Protein AF-A0A136KZN2-F1 (afdb_monomer_lite)

Structure (mmCIF, N/CA/C/O backbone):
data_AF-A0A136KZN2-F1
#
_entry.id   AF-A0A136KZN2-F1
#
loop_
_atom_site.group_PDB
_atom_site.id
_atom_site.type_symbol
_atom_site.label_atom_id
_atom_site.label_alt_id
_atom_site.label_comp_id
_atom_site.label_asym_id
_atom_site.label_entity_id
_atom_site.label_seq_id
_atom_site.pdbx_PDB_ins_code
_atom_site.Cartn_x
_atom_site.Cartn_y
_atom_site.Cartn_z
_atom_site.occupancy
_atom_site.B_iso_or_equiv
_atom_site.auth_seq_id
_atom_site.auth_comp_id
_atom_site.auth_asym_id
_atom_site.auth_atom_id
_atom_site.pdbx_PDB_model_num
ATOM 1 N N . MET A 1 1 ? 50.952 41.426 -8.383 1.00 58.56 1 MET A N 1
ATOM 2 C CA . MET A 1 1 ? 50.869 39.960 -8.573 1.00 58.56 1 MET A CA 1
ATOM 3 C C . MET A 1 1 ? 51.704 39.585 -9.784 1.00 58.56 1 MET A C 1
ATOM 5 O O . MET A 1 1 ? 51.528 40.208 -10.826 1.00 58.56 1 MET A O 1
ATOM 9 N N . ASN A 1 2 ? 52.673 38.675 -9.663 1.00 76.06 2 ASN A N 1
ATOM 10 C CA . ASN A 1 2 ? 53.499 38.345 -10.822 1.00 76.06 2 ASN A CA 1
ATOM 11 C C . ASN A 1 2 ? 52.653 37.528 -11.834 1.00 76.06 2 ASN A C 1
ATOM 13 O O . ASN A 1 2 ? 51.840 36.679 -11.466 1.00 76.06 2 ASN A O 1
ATOM 17 N N . LYS A 1 3 ? 52.788 37.831 -13.130 1.00 79.19 3 LYS A N 1
ATOM 18 C CA . LYS A 1 3 ? 51.961 37.209 -14.186 1.00 79.19 3 LYS A CA 1
ATOM 19 C C . LYS A 1 3 ? 52.200 35.693 -14.292 1.00 79.19 3 LYS A C 1
ATOM 21 O O . LYS A 1 3 ? 51.340 34.960 -14.763 1.00 79.19 3 LYS A O 1
ATOM 26 N N . LYS A 1 4 ? 53.360 35.231 -13.809 1.00 79.81 4 LYS A N 1
ATOM 27 C CA . LYS A 1 4 ? 53.778 33.824 -13.802 1.00 79.81 4 LYS A CA 1
ATOM 28 C C . LYS A 1 4 ? 53.051 32.994 -12.732 1.00 79.81 4 LYS A C 1
ATOM 30 O O . LYS A 1 4 ? 52.588 31.909 -13.049 1.00 79.81 4 LYS A O 1
ATOM 35 N N . ILE A 1 5 ? 52.884 33.512 -11.511 1.00 83.81 5 ILE A N 1
ATOM 36 C CA . ILE A 1 5 ? 52.119 32.860 -10.431 1.00 83.81 5 ILE A CA 1
ATOM 37 C C . ILE A 1 5 ? 50.632 32.882 -10.768 1.00 83.81 5 ILE A C 1
ATOM 39 O O . ILE A 1 5 ? 49.969 31.874 -10.572 1.00 83.81 5 ILE A O 1
ATOM 43 N N . LEU A 1 6 ? 50.112 33.980 -11.335 1.00 84.50 6 LEU A N 1
ATOM 44 C CA . LEU A 1 6 ? 48.711 34.013 -11.775 1.00 84.50 6 LEU A CA 1
ATOM 45 C C . LEU A 1 6 ? 48.431 32.924 -12.825 1.00 84.50 6 LEU A C 1
ATOM 47 O O . LEU A 1 6 ? 47.434 32.218 -12.718 1.00 84.50 6 LEU A O 1
ATOM 51 N N . SER A 1 7 ? 49.336 32.755 -13.795 1.00 86.00 7 SER A N 1
ATOM 52 C CA . SER A 1 7 ? 49.236 31.692 -14.802 1.00 86.00 7 SER A CA 1
ATOM 53 C C . SER A 1 7 ? 49.309 30.293 -14.176 1.00 86.00 7 SER A C 1
ATOM 55 O O . SER A 1 7 ? 48.477 29.440 -14.469 1.00 86.00 7 SER A O 1
ATOM 57 N N . ALA A 1 8 ? 50.245 30.070 -13.247 1.00 87.56 8 ALA A N 1
ATOM 58 C CA . ALA A 1 8 ? 50.387 28.787 -12.561 1.00 87.56 8 ALA A CA 1
ATOM 59 C C . ALA A 1 8 ? 49.150 28.421 -11.719 1.00 87.56 8 ALA A C 1
ATOM 61 O O . ALA A 1 8 ? 48.677 27.290 -11.800 1.00 87.56 8 ALA A O 1
ATOM 62 N N . CYS A 1 9 ? 48.587 29.371 -10.964 1.00 86.75 9 CYS A N 1
ATOM 63 C CA . CYS A 1 9 ? 47.358 29.144 -10.197 1.00 86.75 9 CYS A CA 1
ATOM 64 C C . CYS A 1 9 ? 46.162 28.848 -11.106 1.00 86.75 9 CYS A C 1
ATOM 66 O O . CYS A 1 9 ? 45.356 27.982 -10.782 1.00 86.75 9 CYS A O 1
ATOM 68 N N . LEU A 1 10 ? 46.055 29.533 -12.249 1.00 88.44 10 LEU A N 1
ATOM 69 C CA . LEU A 1 10 ? 44.971 29.299 -13.199 1.00 88.44 10 LEU A CA 1
ATOM 70 C C . LEU A 1 10 ? 45.032 27.877 -13.771 1.00 88.44 10 LEU A C 1
ATOM 72 O O . LEU A 1 10 ? 44.021 27.183 -13.791 1.00 88.44 10 LEU A O 1
ATOM 76 N N . ILE A 1 11 ? 46.221 27.415 -14.165 1.00 88.12 11 ILE A N 1
ATOM 77 C CA . ILE A 1 11 ? 46.419 26.053 -14.679 1.00 88.12 11 ILE A CA 1
ATOM 78 C C . ILE A 1 11 ? 46.070 25.012 -13.606 1.00 88.12 11 ILE A C 1
ATOM 80 O O . ILE A 1 11 ? 45.397 24.035 -13.914 1.00 88.12 11 ILE A O 1
ATOM 84 N N . LEU A 1 12 ? 46.465 25.246 -12.350 1.00 85.81 12 LEU A N 1
ATOM 85 C CA . LEU A 1 12 ? 46.193 24.336 -11.233 1.00 85.81 12 LEU A CA 1
ATOM 86 C C . LEU A 1 12 ? 44.691 24.203 -10.918 1.00 85.81 12 LEU A C 1
ATOM 88 O O . LEU A 1 12 ? 44.222 23.123 -10.572 1.00 85.81 12 LEU A O 1
ATOM 92 N N . VAL A 1 13 ? 43.932 25.297 -11.041 1.00 85.19 13 VAL A N 1
ATOM 93 C CA . VAL A 1 13 ? 42.471 25.286 -10.853 1.00 85.19 13 VAL A CA 1
ATOM 94 C C . VAL A 1 13 ? 41.769 24.622 -12.039 1.00 85.19 13 VAL A C 1
ATOM 96 O O . VAL A 1 13 ? 40.824 23.867 -11.849 1.00 85.19 13 VAL A O 1
ATOM 99 N N . LEU A 1 14 ? 42.230 24.852 -13.272 1.00 82.31 14 LEU A N 1
ATOM 100 C CA . LEU A 1 14 ? 41.630 24.225 -14.455 1.00 82.31 14 LEU A CA 1
ATOM 101 C C . LEU A 1 14 ? 41.825 22.703 -14.471 1.00 82.31 14 LEU A C 1
ATOM 103 O O . LEU A 1 14 ? 40.923 21.979 -14.887 1.00 82.31 14 LEU A O 1
ATOM 107 N N . THR A 1 15 ? 42.973 22.201 -14.009 1.00 81.62 15 THR A N 1
ATOM 108 C CA . THR A 1 15 ? 43.223 20.754 -13.952 1.00 81.62 15 THR A CA 1
ATOM 109 C C . THR A 1 15 ? 42.470 20.064 -12.818 1.00 81.62 15 THR A C 1
ATOM 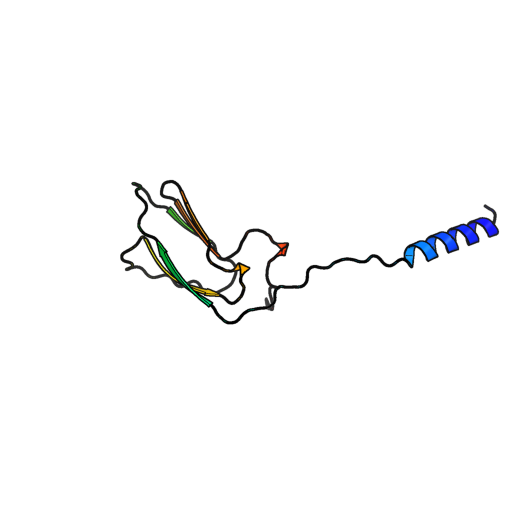111 O O . THR A 1 15 ? 42.130 18.893 -12.968 1.00 81.62 15 THR A O 1
ATOM 114 N N . SER A 1 16 ? 42.139 20.759 -11.722 1.00 79.00 16 SER A N 1
ATOM 115 C CA . SER A 1 16 ? 41.312 20.180 -10.654 1.00 79.00 16 SER A CA 1
ATOM 116 C C . SER A 1 16 ? 39.848 19.993 -11.069 1.00 79.00 16 SER A C 1
ATOM 118 O O . SER A 1 16 ? 39.205 19.056 -10.604 1.00 79.00 16 SER A O 1
ATOM 120 N N . LEU A 1 17 ? 39.344 20.812 -11.999 1.00 77.19 17 LEU A N 1
ATOM 121 C CA . LEU A 1 17 ? 38.011 20.672 -12.605 1.00 77.19 17 LEU A CA 1
ATOM 122 C C . LEU A 1 17 ? 37.922 19.521 -13.626 1.00 77.19 17 LEU A C 1
ATOM 124 O O . LEU A 1 17 ? 36.825 19.060 -13.933 1.00 77.19 17 LEU A O 1
ATOM 128 N N . ALA A 1 18 ? 39.059 19.060 -14.161 1.00 76.38 18 ALA A N 1
ATOM 129 C CA . ALA A 1 18 ? 39.110 17.968 -15.137 1.00 76.38 18 ALA A CA 1
ATOM 130 C C . ALA A 1 18 ? 38.924 16.578 -14.501 1.00 76.38 18 ALA A C 1
ATOM 132 O O . ALA A 1 18 ? 38.565 15.626 -15.197 1.00 76.38 18 ALA A O 1
ATOM 133 N N . CYS A 1 19 ? 39.118 16.457 -13.184 1.00 75.75 19 CYS A N 1
ATOM 134 C CA . CYS A 1 19 ? 38.653 15.305 -12.420 1.00 75.75 19 CYS A CA 1
ATOM 135 C C . CYS A 1 19 ? 37.125 15.392 -12.317 1.00 75.75 19 CYS A C 1
ATOM 137 O O . CYS A 1 19 ? 36.586 15.945 -11.362 1.00 75.75 19 CYS A O 1
ATOM 139 N N . GLY A 1 20 ? 36.435 14.920 -13.358 1.00 69.00 20 GLY A N 1
ATOM 140 C CA . GLY A 1 20 ? 34.981 14.984 -13.463 1.00 69.00 20 GLY A CA 1
ATOM 141 C C . GLY A 1 20 ? 34.288 14.419 -12.223 1.00 69.00 20 GLY A C 1
ATOM 142 O O . GLY A 1 20 ? 34.666 13.370 -11.701 1.00 69.00 20 GLY A O 1
ATOM 143 N N . PHE A 1 21 ? 33.261 15.121 -11.752 1.00 72.62 21 PHE A N 1
ATOM 144 C CA . PHE A 1 21 ? 32.414 14.645 -10.667 1.00 72.62 21 PHE A CA 1
ATOM 145 C C . PHE A 1 21 ? 31.633 13.419 -11.147 1.00 72.62 21 PHE A C 1
ATOM 147 O O . PHE A 1 21 ? 30.824 13.513 -12.070 1.00 72.62 21 PHE A O 1
ATOM 154 N N . ASN A 1 22 ? 31.874 12.262 -10.530 1.00 74.19 22 ASN A N 1
ATOM 155 C CA . ASN A 1 22 ? 31.055 11.078 -10.755 1.00 74.19 22 ASN A CA 1
ATOM 156 C C . ASN A 1 22 ? 29.789 11.214 -9.901 1.00 74.19 22 ASN A C 1
ATOM 158 O O . ASN A 1 22 ? 29.801 10.943 -8.701 1.00 74.19 22 ASN A O 1
ATOM 162 N N . ILE A 1 23 ? 28.722 11.737 -10.504 1.00 71.56 23 ILE A N 1
ATOM 163 C CA . ILE A 1 23 ? 27.411 11.803 -9.863 1.00 71.56 23 ILE A CA 1
ATOM 164 C C . ILE A 1 23 ? 26.722 10.473 -10.158 1.00 71.56 23 ILE A C 1
ATOM 166 O O . ILE A 1 23 ? 26.356 10.206 -11.302 1.00 71.56 23 ILE A O 1
ATOM 170 N N . ASN A 1 24 ? 26.553 9.640 -9.131 1.00 70.75 24 ASN A N 1
ATOM 171 C CA . ASN A 1 24 ? 25.666 8.485 -9.212 1.00 70.75 24 ASN A CA 1
ATOM 172 C C . ASN A 1 24 ? 24.228 9.005 -9.208 1.00 70.75 24 ASN A C 1
ATOM 174 O O . ASN A 1 24 ? 23.677 9.313 -8.154 1.00 70.75 24 ASN A O 1
ATOM 178 N N . ILE A 1 25 ? 23.657 9.173 -10.399 1.00 75.00 25 ILE A N 1
ATOM 179 C CA . ILE A 1 25 ? 22.239 9.493 -10.553 1.00 75.00 25 ILE A CA 1
ATOM 180 C C . ILE A 1 25 ? 21.469 8.174 -10.401 1.00 75.00 25 ILE A C 1
ATOM 182 O O . ILE A 1 25 ? 21.794 7.226 -11.125 1.00 75.00 25 ILE A O 1
ATOM 186 N N . PRO A 1 26 ? 20.477 8.090 -9.496 1.00 69.38 26 PRO A N 1
ATOM 187 C CA . PRO A 1 26 ? 19.603 6.928 -9.403 1.00 69.38 26 PRO A CA 1
ATOM 188 C C . PRO A 1 26 ? 18.973 6.650 -10.766 1.00 69.38 26 PRO A C 1
ATOM 190 O O . PRO A 1 26 ? 18.472 7.569 -11.422 1.00 69.38 26 PRO A O 1
ATOM 193 N N . GLN A 1 27 ? 19.031 5.400 -11.222 1.00 71.75 27 GLN A N 1
ATOM 194 C CA . GLN A 1 27 ? 18.312 5.026 -12.432 1.00 71.75 27 GLN A CA 1
ATOM 195 C C . GLN A 1 27 ? 16.825 4.865 -12.111 1.00 71.75 27 GLN A C 1
ATOM 197 O O . GLN A 1 27 ? 16.495 4.356 -11.040 1.00 71.75 27 GLN A O 1
ATOM 202 N N . PRO A 1 28 ? 15.927 5.305 -13.009 1.00 72.19 28 PRO A N 1
ATOM 203 C CA . PRO A 1 28 ? 14.500 5.106 -12.815 1.00 72.19 28 PRO A CA 1
ATOM 204 C C . PRO A 1 28 ? 14.176 3.612 -12.752 1.00 72.19 28 PRO A C 1
ATOM 206 O O . PRO A 1 28 ? 14.732 2.833 -13.527 1.00 72.19 28 PRO A O 1
ATOM 209 N N . ALA A 1 29 ? 13.248 3.237 -11.871 1.00 76.88 29 ALA A N 1
ATOM 210 C CA . ALA A 1 29 ? 12.731 1.876 -11.810 1.00 76.88 29 ALA A CA 1
ATOM 211 C C . ALA A 1 29 ? 12.144 1.454 -13.170 1.00 76.88 29 ALA A C 1
ATOM 213 O O . ALA A 1 29 ? 11.476 2.242 -13.855 1.00 76.88 29 ALA A O 1
ATOM 214 N N . GLU A 1 30 ? 12.390 0.203 -13.558 1.00 84.62 30 GLU A N 1
ATOM 215 C CA . GLU A 1 30 ? 11.813 -0.404 -14.757 1.00 84.62 30 GLU A CA 1
ATOM 216 C C . GLU A 1 30 ? 10.533 -1.168 -14.396 1.00 84.62 30 GLU A C 1
ATOM 218 O O . GLU A 1 30 ? 10.489 -1.814 -13.349 1.00 84.62 30 GLU A O 1
ATOM 223 N N . PRO A 1 31 ? 9.485 -1.101 -15.236 1.00 90.00 31 PRO A N 1
ATOM 224 C CA . PRO A 1 31 ? 8.264 -1.842 -14.976 1.00 90.00 31 PRO A CA 1
ATOM 225 C C . PRO A 1 31 ? 8.496 -3.349 -15.128 1.00 90.00 31 PRO A C 1
ATOM 227 O O . PRO A 1 31 ? 9.168 -3.806 -16.057 1.00 90.00 31 PRO A O 1
ATOM 230 N N . ILE A 1 32 ? 7.870 -4.114 -14.245 1.00 91.00 32 ILE A N 1
ATOM 231 C CA . ILE A 1 32 ? 7.724 -5.568 -14.330 1.00 91.00 32 ILE A CA 1
ATOM 232 C C . ILE A 1 32 ? 6.420 -5.925 -15.075 1.00 91.00 32 ILE A C 1
ATOM 234 O O . ILE A 1 32 ? 5.617 -5.037 -15.370 1.00 91.00 32 ILE A O 1
ATOM 238 N N . PRO A 1 33 ? 6.176 -7.201 -15.430 1.00 96.75 33 PRO A N 1
ATOM 239 C CA . PRO A 1 33 ? 4.848 -7.637 -15.863 1.00 96.75 33 PRO A CA 1
ATOM 240 C C . PRO A 1 33 ? 3.774 -7.332 -14.811 1.00 96.75 33 PRO A C 1
ATOM 242 O O . PRO A 1 33 ? 4.080 -7.287 -13.621 1.00 96.75 33 PRO A O 1
ATOM 245 N N . ASP A 1 34 ? 2.522 -7.174 -15.244 1.00 96.44 34 ASP A N 1
ATOM 246 C CA . ASP A 1 34 ? 1.408 -6.918 -14.328 1.00 96.44 34 ASP A CA 1
ATOM 247 C C . ASP A 1 34 ? 1.270 -8.048 -13.294 1.00 96.44 34 ASP A C 1
ATOM 249 O O . ASP A 1 34 ? 1.140 -9.228 -13.639 1.00 96.44 34 ASP A O 1
ATOM 253 N N . VAL A 1 35 ? 1.262 -7.662 -12.022 1.00 96.50 35 VAL A N 1
ATOM 254 C CA . VAL A 1 35 ? 0.992 -8.517 -10.867 1.00 96.50 35 VAL A CA 1
ATOM 255 C C . VAL A 1 35 ? -0.409 -8.203 -10.361 1.00 96.50 35 VAL A C 1
ATOM 257 O O . VAL A 1 35 ? -0.803 -7.039 -10.295 1.00 96.50 35 VAL A O 1
ATOM 260 N N . ILE A 1 36 ? -1.167 -9.242 -10.015 1.00 97.31 36 ILE A N 1
ATOM 261 C CA . ILE A 1 36 ? -2.495 -9.125 -9.412 1.00 97.31 36 ILE A CA 1
ATOM 262 C C . ILE A 1 36 ? -2.415 -9.734 -8.015 1.00 97.31 36 ILE A C 1
ATOM 264 O O . ILE A 1 36 ? -2.272 -10.949 -7.890 1.00 97.31 36 ILE A O 1
ATOM 268 N N . ASP A 1 37 ? -2.528 -8.890 -6.993 1.00 95.88 37 ASP A N 1
ATOM 269 C CA . ASP A 1 37 ? -2.571 -9.303 -5.591 1.00 95.88 37 ASP A CA 1
ATOM 270 C C . ASP A 1 37 ? -4.006 -9.216 -5.064 1.00 95.88 37 ASP A C 1
ATOM 272 O O . ASP A 1 37 ? -4.684 -8.195 -5.216 1.00 95.88 37 ASP A O 1
ATOM 276 N N . GLU A 1 38 ? -4.470 -10.289 -4.425 1.00 96.56 38 GLU A N 1
ATOM 277 C CA . GLU A 1 38 ? -5.739 -10.297 -3.700 1.00 96.56 38 GLU A CA 1
ATOM 278 C C . GLU A 1 38 ? -5.603 -9.539 -2.375 1.00 96.56 38 GLU A C 1
ATOM 280 O O . GLU A 1 38 ? -4.627 -9.691 -1.638 1.00 96.56 38 GLU A O 1
ATOM 285 N N . ILE A 1 39 ? -6.612 -8.730 -2.056 1.00 95.50 39 ILE A N 1
ATOM 286 C CA . ILE A 1 39 ? -6.734 -8.016 -0.789 1.00 95.50 39 ILE A CA 1
ATOM 287 C C . ILE A 1 39 ? -7.975 -8.554 -0.089 1.00 95.50 39 ILE A C 1
ATOM 289 O O . ILE A 1 39 ? -9.091 -8.366 -0.569 1.00 95.50 39 ILE A O 1
ATOM 293 N N . ASN A 1 40 ? -7.769 -9.192 1.059 1.00 96.31 40 ASN A N 1
ATOM 294 C CA . ASN A 1 40 ? -8.822 -9.544 1.999 1.00 96.31 40 ASN A CA 1
ATOM 295 C C . ASN A 1 40 ? -8.396 -9.049 3.388 1.00 96.31 40 ASN A C 1
ATOM 297 O O . ASN A 1 40 ? -7.343 -9.445 3.895 1.00 96.31 40 ASN A O 1
ATOM 301 N N . ILE A 1 41 ? -9.189 -8.148 3.972 1.00 95.69 41 ILE A N 1
ATOM 302 C CA . ILE A 1 41 ? -8.954 -7.596 5.307 1.00 95.69 41 ILE A CA 1
ATOM 303 C C . ILE A 1 41 ? -10.223 -7.780 6.139 1.00 95.69 41 ILE A C 1
ATOM 305 O O . ILE A 1 41 ? -11.231 -7.151 5.811 1.00 95.69 41 ILE A O 1
ATOM 309 N N . PRO A 1 42 ? -10.186 -8.564 7.231 1.00 95.44 42 PRO A N 1
ATOM 310 C CA . PRO A 1 42 ? -11.340 -8.747 8.102 1.00 95.44 42 PRO A CA 1
ATOM 311 C C . PRO A 1 42 ? -11.651 -7.473 8.895 1.00 95.44 42 PRO A C 1
ATOM 313 O O . PRO A 1 42 ? -10.813 -6.579 9.042 1.00 95.44 42 PRO A O 1
ATOM 316 N N . TYR A 1 43 ? -12.852 -7.405 9.467 1.00 94.06 43 TYR A N 1
ATOM 317 C CA . TYR A 1 43 ? -13.187 -6.352 10.422 1.00 94.06 43 TYR A CA 1
ATOM 318 C C . TYR A 1 43 ? -12.278 -6.434 11.663 1.00 94.06 43 TYR A C 1
ATOM 320 O O . TYR A 1 43 ? -12.217 -7.492 12.295 1.00 94.06 43 TYR A O 1
ATOM 328 N N . PRO A 1 44 ? -11.568 -5.353 12.036 1.00 92.94 44 PRO A N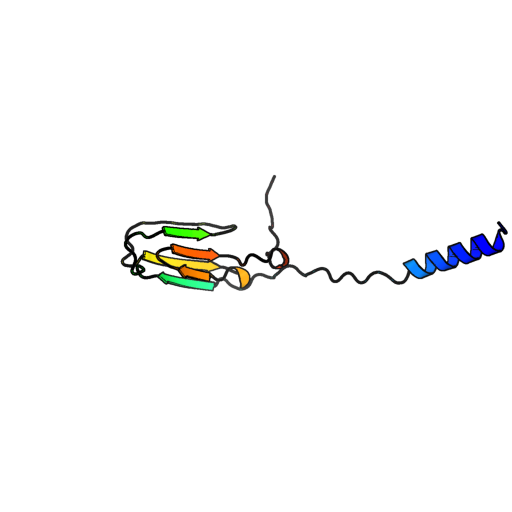 1
ATOM 329 C CA . PRO A 1 44 ? -10.847 -5.304 13.300 1.00 92.94 44 PRO A CA 1
ATOM 330 C C . PRO A 1 44 ? -11.820 -5.335 14.484 1.00 92.94 44 PRO A C 1
ATOM 332 O O . PRO A 1 44 ? -12.943 -4.839 14.393 1.00 92.94 44 PRO A O 1
ATOM 335 N N . ASP A 1 45 ? -11.359 -5.875 15.611 1.00 93.44 45 ASP A N 1
ATOM 336 C CA . ASP A 1 45 ? -12.090 -5.858 16.882 1.00 93.44 45 ASP A CA 1
ATOM 337 C C . ASP A 1 45 ? -12.034 -4.448 17.499 1.00 93.44 45 ASP A C 1
ATOM 339 O O . ASP A 1 45 ? -11.147 -4.120 18.291 1.00 93.44 45 ASP A O 1
ATOM 343 N N . ALA A 1 46 ? -12.918 -3.570 17.024 1.00 94.00 46 ALA A N 1
ATOM 344 C CA . ALA A 1 46 ? -13.046 -2.186 17.461 1.00 94.00 46 ALA A CA 1
ATOM 345 C C . ALA A 1 46 ? -14.490 -1.691 17.286 1.00 94.00 46 ALA A C 1
ATOM 347 O O . ALA A 1 46 ? -15.151 -2.015 16.301 1.00 94.00 46 ALA A O 1
ATOM 348 N N . ASP A 1 47 ? -14.951 -0.849 18.215 1.00 93.50 47 ASP A N 1
ATOM 349 C CA . ASP A 1 47 ? -16.295 -0.254 18.162 1.00 93.50 47 ASP A CA 1
ATOM 350 C C . ASP A 1 47 ? -16.460 0.739 16.996 1.00 93.50 47 ASP A C 1
ATOM 352 O O . ASP A 1 47 ? -17.555 0.913 16.460 1.00 93.50 47 ASP A O 1
ATOM 356 N N . GLU A 1 48 ? -15.369 1.396 16.599 1.00 94.88 48 GLU A N 1
ATOM 357 C CA . GLU A 1 48 ? -15.318 2.333 15.480 1.00 94.88 48 GLU A CA 1
ATOM 358 C C . GLU A 1 48 ? -14.164 1.964 14.550 1.00 94.88 48 GLU A C 1
ATOM 360 O O . GLU A 1 48 ? -13.045 1.693 14.995 1.00 94.88 48 GLU A O 1
ATOM 365 N N . ILE A 1 49 ? -14.446 1.962 13.246 1.00 96.00 49 ILE A N 1
ATOM 366 C CA . ILE A 1 49 ? -13.502 1.531 12.218 1.00 96.00 49 ILE A CA 1
ATOM 367 C C . ILE A 1 49 ? -13.262 2.673 11.240 1.00 96.00 49 ILE A C 1
ATOM 369 O O . ILE A 1 49 ? -14.193 3.235 10.663 1.00 96.00 49 ILE A O 1
ATOM 373 N N . SER A 1 50 ? -11.989 2.990 11.026 1.00 96.06 50 SER A N 1
ATOM 374 C CA . SER A 1 50 ? -11.537 3.991 10.068 1.00 96.06 50 SER A CA 1
ATOM 375 C C . SER A 1 50 ? -10.693 3.311 8.997 1.00 96.06 50 SER A C 1
ATOM 377 O O . SER A 1 50 ? -9.583 2.859 9.269 1.00 96.06 50 SER A O 1
ATOM 379 N N . LEU A 1 51 ? -11.227 3.233 7.778 1.00 95.69 51 LEU A N 1
ATOM 380 C CA . LEU A 1 51 ? -10.500 2.740 6.613 1.00 95.69 51 LEU A CA 1
ATOM 381 C C . LEU A 1 51 ? -9.880 3.923 5.867 1.00 95.69 51 LEU A C 1
ATOM 383 O O . LEU A 1 51 ? -10.589 4.780 5.336 1.00 95.69 51 LEU A O 1
ATOM 387 N N . LYS A 1 52 ? -8.552 3.951 5.799 1.00 95.31 52 LYS A N 1
ATOM 388 C CA . LYS A 1 52 ? -7.787 4.879 4.976 1.00 95.31 52 LYS A CA 1
ATOM 389 C C . LYS A 1 52 ? -7.205 4.124 3.796 1.00 95.31 52 LYS A C 1
ATOM 391 O O . LYS A 1 52 ? -6.568 3.089 3.950 1.00 95.31 52 LYS A O 1
ATOM 396 N N . LEU A 1 53 ? -7.404 4.668 2.609 1.00 93.88 53 LEU A N 1
ATOM 397 C CA . LEU A 1 53 ? -6.811 4.116 1.412 1.00 93.88 53 LEU A CA 1
ATOM 398 C C . LEU A 1 53 ? -5.910 5.176 0.771 1.00 93.88 53 LEU A C 1
ATOM 400 O O . LEU A 1 53 ? -6.368 6.269 0.432 1.00 93.88 53 LEU A O 1
ATOM 404 N N . SER A 1 54 ? -4.623 4.865 0.678 1.00 91.12 54 SER A N 1
ATOM 405 C CA . SER A 1 54 ? -3.556 5.774 0.271 1.00 91.12 54 SER A CA 1
ATOM 406 C C . SER A 1 54 ? -2.947 5.270 -1.031 1.00 91.12 54 SER A C 1
ATOM 408 O O . SER A 1 54 ? -2.227 4.273 -1.043 1.00 91.12 54 SER A O 1
ATOM 410 N N . PHE A 1 55 ? -3.230 5.967 -2.128 1.00 86.94 55 PHE A N 1
ATOM 411 C CA . PHE A 1 55 ? -2.774 5.598 -3.467 1.00 86.94 55 PHE A CA 1
ATOM 412 C C . PHE A 1 55 ? -2.204 6.820 -4.173 1.00 86.94 55 PHE A C 1
ATOM 414 O O . PHE A 1 55 ? -2.701 7.934 -3.991 1.00 86.94 55 PHE A O 1
ATOM 421 N N . GLY A 1 56 ? -1.167 6.596 -4.974 1.00 80.38 56 GLY A N 1
ATOM 422 C CA . GLY A 1 56 ? -0.568 7.623 -5.816 1.00 80.38 56 GLY A CA 1
ATOM 423 C C . GLY A 1 56 ? -1.348 7.829 -7.114 1.00 80.38 56 GLY A C 1
ATOM 424 O O . GLY A 1 56 ? -2.379 8.496 -7.142 1.00 80.38 56 GLY A O 1
ATOM 425 N N . ASP A 1 57 ? -0.798 7.293 -8.201 1.00 79.06 57 ASP A N 1
ATOM 426 C CA . ASP A 1 57 ? -1.348 7.392 -9.555 1.00 79.06 57 ASP A CA 1
ATOM 427 C C . ASP A 1 57 ? -2.037 6.077 -9.954 1.00 79.06 57 ASP A C 1
ATOM 429 O O . ASP A 1 57 ? -1.641 5.008 -9.486 1.00 79.06 57 ASP A O 1
ATOM 433 N N . GLY A 1 58 ? -3.059 6.152 -10.810 1.00 86.50 58 GLY A N 1
ATOM 434 C CA . GLY A 1 58 ? -3.828 4.993 -11.278 1.00 86.50 58 GLY A CA 1
ATOM 435 C C . GLY A 1 58 ? -5.338 5.082 -11.037 1.00 86.50 58 GLY A C 1
ATOM 436 O O . GLY A 1 58 ? -5.882 6.140 -10.719 1.00 86.50 58 GLY A O 1
ATOM 437 N N . ASP A 1 59 ? -6.018 3.946 -11.213 1.00 91.69 59 ASP A N 1
ATOM 438 C CA . ASP A 1 59 ? -7.473 3.834 -11.111 1.00 91.69 59 ASP A CA 1
ATOM 439 C C . ASP A 1 59 ? -7.901 3.177 -9.795 1.00 91.69 59 ASP A C 1
ATOM 441 O O . ASP A 1 59 ? -7.537 2.037 -9.505 1.00 91.69 59 ASP A O 1
ATOM 445 N N . LEU A 1 60 ? -8.764 3.861 -9.042 1.00 93.00 60 LEU A N 1
ATOM 446 C CA . LEU A 1 60 ? -9.428 3.306 -7.866 1.00 93.00 60 LEU A CA 1
ATOM 447 C C . LEU A 1 60 ? -10.908 3.059 -8.156 1.00 93.00 60 LEU A C 1
ATOM 449 O O . LEU A 1 60 ? -11.659 3.989 -8.457 1.00 93.00 60 LEU A O 1
ATOM 453 N N . LYS A 1 61 ? -11.346 1.808 -8.007 1.00 94.56 61 LYS A N 1
ATOM 454 C CA . LYS A 1 61 ? -12.755 1.414 -8.127 1.00 94.56 61 LYS A CA 1
ATOM 455 C C . LYS A 1 61 ? -13.244 0.887 -6.788 1.00 94.56 61 LYS A C 1
ATOM 457 O O . LYS A 1 61 ? -12.679 -0.063 -6.261 1.00 94.56 61 LYS A O 1
ATOM 462 N N . LEU A 1 62 ? -14.296 1.507 -6.259 1.00 94.88 62 LEU A N 1
ATOM 463 C CA . LEU A 1 62 ? -14.905 1.135 -4.986 1.00 94.88 62 LEU A CA 1
ATOM 464 C C . LEU A 1 62 ? -16.351 0.698 -5.202 1.00 94.88 62 LEU A C 1
ATOM 466 O O . LEU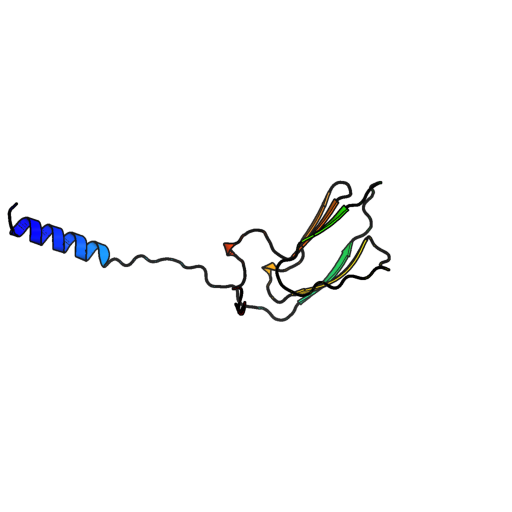 A 1 62 ? -17.103 1.330 -5.946 1.00 94.88 62 LEU A O 1
ATOM 470 N N . SER A 1 63 ? -16.737 -0.357 -4.500 1.00 95.75 63 SER A N 1
ATOM 471 C CA . SER A 1 63 ? -18.109 -0.843 -4.411 1.00 95.75 63 SER A CA 1
ATOM 472 C C . SER A 1 63 ? -18.371 -1.359 -3.003 1.00 95.75 63 SER A C 1
ATOM 474 O O . SER A 1 63 ? -17.468 -1.876 -2.351 1.00 95.75 63 SER A O 1
ATOM 476 N N . SER A 1 64 ? -19.608 -1.227 -2.537 1.00 94.44 64 SER A N 1
ATOM 477 C CA . SER A 1 64 ? -20.060 -1.893 -1.316 1.00 94.44 64 SER A CA 1
ATOM 478 C C . SER A 1 64 ? -20.404 -3.363 -1.585 1.00 94.44 64 SER A C 1
ATOM 480 O O . SER A 1 64 ? -20.562 -3.769 -2.737 1.00 94.44 64 SER A O 1
ATOM 482 N N . GLY A 1 65 ? -20.566 -4.146 -0.514 1.00 93.81 65 GLY A N 1
ATOM 483 C CA . GLY A 1 65 ? -21.042 -5.533 -0.585 1.00 93.81 65 GLY A CA 1
ATOM 484 C C . GLY A 1 65 ? -19.990 -6.609 -0.314 1.00 93.81 65 GLY A C 1
ATOM 485 O O . GLY A 1 65 ? -20.297 -7.779 -0.517 1.00 93.81 65 GLY A O 1
ATOM 486 N N . ALA A 1 66 ? -18.793 -6.233 0.142 1.00 95.81 66 ALA A N 1
ATOM 487 C CA . ALA A 1 66 ? -17.827 -7.178 0.702 1.00 95.81 66 ALA A CA 1
ATOM 488 C C . ALA A 1 66 ? -18.385 -7.845 1.975 1.00 95.81 66 ALA A C 1
ATOM 490 O O . ALA A 1 66 ? -19.209 -7.251 2.680 1.00 95.81 66 ALA A O 1
ATOM 491 N N . THR A 1 67 ? -17.952 -9.077 2.247 1.00 96.44 67 THR A N 1
ATOM 492 C CA . THR A 1 67 ? -18.255 -9.796 3.495 1.00 96.44 67 THR A CA 1
ATOM 493 C C . THR A 1 67 ? -17.305 -9.355 4.606 1.00 96.44 67 THR A C 1
ATOM 495 O O . THR A 1 67 ? -17.740 -9.166 5.741 1.00 96.44 67 THR A O 1
ATOM 498 N N . ASP A 1 68 ? -16.033 -9.161 4.263 1.00 96.19 68 ASP A N 1
ATOM 499 C CA . ASP A 1 68 ? -14.998 -8.589 5.122 1.00 96.19 68 ASP A CA 1
ATOM 500 C C . ASP A 1 68 ? -14.927 -7.048 4.994 1.00 96.19 68 ASP A C 1
ATOM 502 O O . ASP A 1 68 ? -15.650 -6.434 4.205 1.00 96.19 68 ASP A O 1
ATOM 506 N N . LEU A 1 69 ? -14.058 -6.387 5.777 1.00 95.56 69 LEU A N 1
ATOM 507 C CA . LEU A 1 69 ? -13.903 -4.923 5.736 1.00 95.56 69 LEU A CA 1
ATOM 508 C C . LEU A 1 69 ? -13.452 -4.4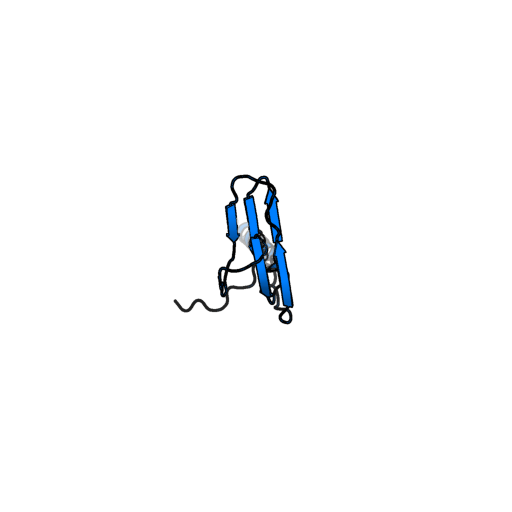46 4.348 1.00 95.56 69 LEU A C 1
ATOM 510 O O . LEU A 1 69 ? -13.919 -3.411 3.866 1.00 95.56 69 LEU A O 1
ATOM 514 N N . VAL A 1 70 ? -12.538 -5.190 3.719 1.00 96.69 70 VAL A N 1
ATOM 515 C CA . VAL A 1 70 ? -12.090 -4.961 2.342 1.00 96.69 70 VAL A CA 1
ATOM 516 C C . VAL A 1 70 ? -11.921 -6.298 1.636 1.00 96.69 70 VAL A C 1
ATOM 518 O O . VAL A 1 70 ? -11.189 -7.159 2.112 1.00 96.69 70 VAL A O 1
ATOM 521 N N . GLU A 1 71 ? -12.532 -6.419 0.461 1.00 97.44 71 GLU A N 1
ATOM 522 C CA . GLU A 1 71 ? -12.296 -7.493 -0.502 1.00 97.44 71 GLU A CA 1
ATOM 523 C C . GLU A 1 71 ? -12.029 -6.875 -1.873 1.00 97.44 71 GLU A C 1
ATOM 525 O O . GLU A 1 71 ? -12.756 -5.980 -2.316 1.00 97.44 71 GLU A O 1
ATOM 530 N N . GLY A 1 72 ? -10.991 -7.340 -2.562 1.00 95.88 72 GLY A N 1
ATOM 531 C CA . GLY A 1 72 ? -10.695 -6.879 -3.910 1.00 95.88 72 GLY A CA 1
ATOM 532 C C . GLY A 1 72 ? -9.325 -7.310 -4.402 1.00 95.88 72 GLY A C 1
ATOM 533 O O . GLY A 1 72 ? -8.719 -8.248 -3.893 1.00 95.88 72 GLY A O 1
ATOM 534 N N . THR A 1 73 ? -8.838 -6.602 -5.414 1.00 96.38 73 THR A N 1
ATOM 535 C CA . THR A 1 73 ? -7.541 -6.866 -6.037 1.00 96.38 73 THR A CA 1
ATOM 536 C C . THR A 1 73 ? -6.790 -5.567 -6.275 1.00 96.38 73 THR A C 1
ATOM 538 O O . THR A 1 73 ? -7.396 -4.577 -6.692 1.00 96.38 73 THR A O 1
ATOM 541 N N . ALA A 1 74 ? -5.474 -5.590 -6.100 1.00 95.19 74 ALA A N 1
ATOM 542 C CA . ALA A 1 74 ? -4.576 -4.562 -6.605 1.00 95.19 74 ALA A CA 1
ATOM 543 C C . ALA A 1 74 ? -3.818 -5.097 -7.820 1.00 95.19 74 ALA A C 1
ATOM 545 O O . ALA A 1 74 ? -3.260 -6.191 -7.776 1.00 95.19 74 ALA A O 1
ATOM 546 N N . THR A 1 75 ? -3.784 -4.313 -8.895 1.00 95.69 75 THR A N 1
ATOM 547 C CA . THR A 1 75 ? -2.974 -4.611 -10.079 1.00 95.69 75 THR A CA 1
ATOM 548 C C . THR A 1 75 ? -1.861 -3.584 -10.193 1.00 95.69 75 THR A C 1
ATOM 550 O O . THR A 1 75 ? -2.136 -2.385 -10.167 1.00 95.69 75 THR A O 1
ATOM 553 N N . TYR A 1 76 ? -0.617 -4.042 -10.301 1.00 92.81 76 TYR A N 1
ATOM 554 C CA . TYR A 1 76 ? 0.552 -3.168 -10.338 1.00 92.81 76 TYR A CA 1
ATOM 555 C C . TYR A 1 76 ? 1.680 -3.755 -11.188 1.00 92.81 76 TYR A C 1
ATOM 557 O O . TYR A 1 76 ? 1.765 -4.963 -11.382 1.00 92.81 76 TYR A O 1
ATOM 565 N N . ASN A 1 77 ? 2.561 -2.888 -11.686 1.00 92.94 77 ASN A N 1
ATOM 566 C CA . ASN A 1 77 ? 3.684 -3.258 -12.550 1.00 92.94 77 ASN A CA 1
ATOM 567 C C . ASN A 1 77 ? 5.027 -2.677 -12.074 1.00 92.94 77 ASN A C 1
ATOM 569 O O . ASN A 1 77 ? 5.974 -2.588 -12.848 1.00 92.94 77 ASN A O 1
ATOM 573 N N . TYR A 1 78 ? 5.109 -2.287 -10.803 1.00 89.62 78 TYR A N 1
ATOM 574 C CA . TYR A 1 78 ? 6.335 -1.891 -10.109 1.00 89.62 78 TYR A CA 1
ATOM 575 C C . TYR A 1 78 ? 6.326 -2.536 -8.724 1.00 89.62 78 TYR A C 1
ATOM 577 O O . TYR A 1 78 ? 5.297 -2.502 -8.050 1.00 89.62 78 TYR A O 1
ATOM 585 N N . GLU A 1 79 ? 7.440 -3.119 -8.287 1.00 87.25 79 GLU A N 1
ATOM 586 C CA . GLU A 1 79 ? 7.527 -3.797 -6.981 1.00 87.25 79 GLU A CA 1
ATOM 587 C C . GLU A 1 79 ? 7.192 -2.845 -5.817 1.00 87.25 79 GLU A C 1
ATOM 589 O O . GLU A 1 79 ? 6.560 -3.228 -4.834 1.00 87.25 79 GLU A O 1
ATOM 594 N N . GLU A 1 80 ? 7.531 -1.564 -5.963 1.00 84.44 80 GLU A N 1
ATOM 595 C CA . GLU A 1 80 ? 7.266 -0.491 -5.004 1.00 84.44 80 GLU A CA 1
ATOM 596 C C . GLU A 1 80 ? 5.768 -0.190 -4.829 1.00 84.44 80 GLU A C 1
ATOM 598 O O . GLU A 1 80 ? 5.365 0.422 -3.837 1.00 84.44 80 GLU A O 1
ATOM 603 N N . PHE A 1 81 ? 4.932 -0.614 -5.780 1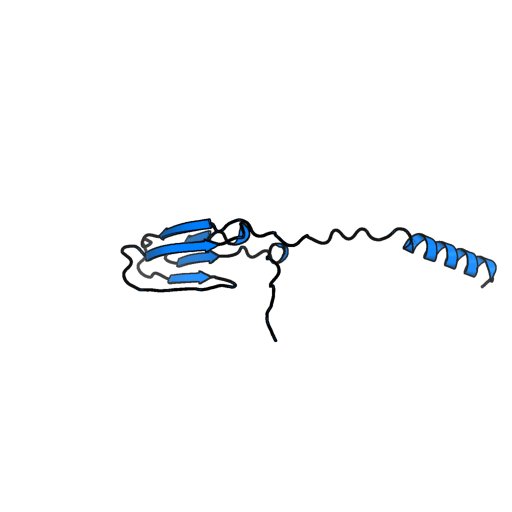.00 89.00 81 PHE A N 1
ATOM 604 C CA . PHE A 1 81 ? 3.478 -0.451 -5.733 1.00 89.00 81 PHE A CA 1
ATOM 605 C C . PHE A 1 81 ? 2.759 -1.611 -5.054 1.00 89.00 81 PHE A C 1
ATOM 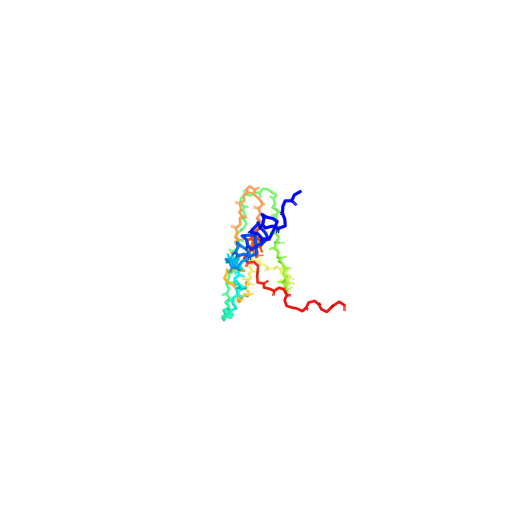607 O O . PHE A 1 81 ? 1.533 -1.559 -4.917 1.00 89.00 81 PHE A O 1
ATOM 614 N N . LYS A 1 82 ? 3.494 -2.624 -4.581 1.00 90.94 82 LYS A N 1
ATOM 615 C CA . LYS A 1 82 ? 2.906 -3.703 -3.798 1.00 90.94 82 LYS A CA 1
ATOM 616 C C . LYS A 1 82 ? 2.140 -3.135 -2.589 1.00 90.94 82 LYS A C 1
ATOM 618 O O . LYS A 1 82 ? 2.730 -2.383 -1.805 1.00 90.94 82 LYS A O 1
ATOM 623 N N . PRO A 1 83 ? 0.854 -3.487 -2.403 1.00 92.38 83 PRO A N 1
ATOM 624 C CA . PRO A 1 83 ? 0.069 -2.979 -1.287 1.00 92.38 83 PRO A CA 1
ATOM 625 C C . PRO A 1 83 ? 0.677 -3.355 0.065 1.00 92.38 83 PRO A C 1
ATOM 627 O O . PRO A 1 83 ? 1.009 -4.514 0.321 1.00 92.38 83 PRO A O 1
ATOM 630 N N . LYS A 1 84 ? 0.768 -2.374 0.960 1.00 93.06 84 LYS A N 1
ATOM 631 C CA . LYS A 1 84 ? 1.073 -2.572 2.378 1.00 93.06 84 LYS A CA 1
ATOM 632 C C . LYS A 1 84 ? -0.182 -2.316 3.197 1.00 93.06 84 LYS A C 1
ATOM 634 O O . LYS A 1 84 ? -0.893 -1.343 2.953 1.00 93.06 84 LYS A O 1
ATOM 639 N N . ILE A 1 85 ? -0.447 -3.201 4.150 1.00 93.50 85 ILE A N 1
ATOM 640 C CA . ILE A 1 85 ? -1.610 -3.123 5.033 1.00 93.50 85 ILE A CA 1
ATOM 641 C C . ILE A 1 85 ? -1.096 -2.850 6.441 1.00 93.50 85 ILE A C 1
ATOM 643 O O . ILE A 1 85 ? -0.344 -3.649 6.999 1.00 93.50 85 ILE A O 1
ATOM 647 N N . GLU A 1 86 ? -1.509 -1.724 7.005 1.00 93.31 86 GLU A N 1
ATOM 648 C CA . GLU A 1 86 ? -1.214 -1.330 8.377 1.00 93.31 86 GLU A CA 1
ATOM 649 C C . GLU A 1 86 ? -2.529 -1.281 9.154 1.00 93.31 86 GLU A C 1
ATOM 651 O O . GLU A 1 86 ? -3.506 -0.688 8.702 1.00 93.31 86 GLU A O 1
ATOM 656 N N . SER A 1 87 ? -2.584 -1.935 10.312 1.00 90.88 87 SER A N 1
ATOM 657 C CA . SER A 1 87 ? -3.791 -1.980 11.137 1.00 90.88 87 SER A CA 1
ATOM 658 C C . SER A 1 87 ? -3.441 -1.746 12.598 1.00 90.88 87 SER A C 1
ATOM 660 O O . SER A 1 87 ? -2.680 -2.515 13.185 1.00 90.88 87 SER A O 1
ATOM 662 N N . GLU A 1 88 ? -4.030 -0.715 13.199 1.00 89.19 88 GLU A N 1
ATOM 663 C CA . GLU A 1 88 ? -3.845 -0.370 14.607 1.00 89.19 88 GLU A CA 1
ATOM 664 C C . GLU A 1 88 ? -5.142 0.196 15.201 1.00 89.19 88 GLU A C 1
ATOM 666 O O . GLU A 1 88 ? -5.673 1.198 14.726 1.00 89.19 88 GLU A O 1
ATOM 671 N N . ALA A 1 89 ? -5.647 -0.437 16.267 1.00 86.56 89 ALA A N 1
ATOM 672 C CA . ALA A 1 89 ? -6.755 0.062 17.094 1.00 86.56 89 ALA A CA 1
ATOM 673 C C . ALA A 1 89 ? -7.973 0.597 16.298 1.00 86.56 89 ALA A C 1
ATOM 675 O O . ALA A 1 89 ? -8.390 1.741 16.478 1.00 86.56 89 ALA A O 1
ATOM 676 N N . GLY A 1 90 ? -8.519 -0.216 15.385 1.00 91.81 90 GLY A N 1
ATOM 677 C CA . GLY A 1 90 ? -9.679 0.148 14.553 1.00 91.81 90 GLY A CA 1
ATOM 678 C C . GLY A 1 90 ? -9.352 1.018 13.333 1.00 91.81 90 GLY A C 1
ATOM 679 O O . GLY A 1 90 ? -10.221 1.269 12.502 1.00 91.81 90 GLY A O 1
ATOM 680 N N . LYS A 1 91 ? -8.100 1.454 13.167 1.00 95.88 91 LYS A N 1
ATOM 681 C CA . LYS A 1 91 ? -7.629 2.127 11.953 1.00 95.88 91 LYS A CA 1
ATOM 682 C C . LYS A 1 91 ? -6.970 1.109 11.043 1.00 95.88 91 LYS A C 1
ATOM 684 O O . LYS A 1 91 ? -6.048 0.419 11.465 1.00 95.88 91 LYS A O 1
ATOM 689 N N . VAL A 1 92 ? -7.423 1.054 9.801 1.00 96.44 92 VAL A N 1
ATOM 690 C CA . VAL A 1 92 ? -6.855 0.208 8.753 1.00 96.44 92 VAL A CA 1
ATOM 691 C C . VAL A 1 92 ? -6.402 1.121 7.626 1.00 96.44 92 VAL A C 1
ATOM 693 O O . VAL A 1 92 ? -7.208 1.871 7.080 1.00 96.44 92 VAL A O 1
ATOM 696 N N . GLU A 1 93 ? -5.121 1.074 7.280 1.00 95.94 93 GLU A N 1
ATOM 697 C CA . GLU A 1 93 ? -4.553 1.778 6.138 1.00 95.94 93 GLU A CA 1
ATOM 698 C C . GLU A 1 93 ? -4.061 0.778 5.087 1.00 95.94 93 GLU A C 1
ATOM 700 O O . GLU A 1 93 ? -3.227 -0.079 5.370 1.00 95.94 93 GLU A O 1
ATOM 705 N N . ILE A 1 94 ? -4.568 0.905 3.858 1.00 94.81 94 ILE A N 1
ATOM 706 C CA . ILE A 1 94 ? -3.994 0.245 2.681 1.00 94.81 94 ILE A CA 1
ATOM 707 C C . ILE A 1 94 ? -3.183 1.286 1.922 1.00 94.81 94 ILE A C 1
ATOM 709 O O . ILE A 1 94 ? -3.733 2.295 1.473 1.00 94.81 94 ILE A O 1
ATOM 713 N N . LYS A 1 95 ? -1.885 1.035 1.761 1.00 92.06 95 LYS A N 1
ATOM 714 C CA . LYS A 1 95 ? -0.944 1.945 1.112 1.00 92.06 95 LYS A CA 1
ATOM 715 C C . LYS A 1 95 ? -0.345 1.294 -0.128 1.00 92.06 95 LYS A C 1
ATOM 717 O O . LYS A 1 95 ? 0.334 0.275 -0.028 1.00 92.06 95 LYS A O 1
ATOM 722 N N . LEU A 1 96 ? -0.590 1.889 -1.288 1.00 83.69 96 LEU A N 1
ATOM 723 C CA . LEU A 1 96 ? 0.129 1.589 -2.522 1.00 83.69 96 LEU A CA 1
ATOM 724 C C . LEU A 1 96 ? 1.171 2.690 -2.666 1.00 83.69 96 LEU A C 1
ATOM 726 O O . LEU A 1 96 ? 0.768 3.835 -2.880 1.00 83.69 96 LEU A O 1
ATOM 730 N N . LEU A 1 97 ? 2.454 2.321 -2.536 1.00 76.38 97 LEU A N 1
ATOM 731 C CA . LEU A 1 97 ? 3.661 3.165 -2.511 1.00 76.38 97 LEU A CA 1
ATOM 732 C C . LEU A 1 97 ? 4.267 3.397 -1.117 1.00 76.38 97 LEU A C 1
ATOM 734 O O . LEU A 1 97 ? 3.613 3.889 -0.191 1.00 76.38 97 LEU A O 1
ATOM 738 N N . ASP A 1 98 ? 5.561 3.093 -1.000 1.00 67.44 98 ASP A N 1
ATOM 739 C CA . ASP A 1 98 ? 6.363 3.486 0.156 1.00 67.44 98 ASP A CA 1
ATOM 740 C C . ASP A 1 98 ? 6.819 4.948 0.043 1.00 67.44 98 ASP A C 1
ATOM 742 O O . ASP A 1 98 ? 6.991 5.498 -1.039 1.00 67.44 98 ASP A O 1
ATOM 746 N N . SER A 1 99 ? 7.000 5.600 1.184 1.00 58.34 99 SER A N 1
ATOM 747 C CA . SER A 1 99 ? 7.148 7.058 1.301 1.00 58.34 99 SER A CA 1
ATOM 748 C C . SER A 1 99 ? 8.501 7.588 0.799 1.00 58.34 99 SER A C 1
ATOM 750 O O . SER A 1 99 ? 8.760 8.786 0.914 1.00 58.34 99 SER A O 1
ATOM 752 N N . ASP A 1 100 ? 9.367 6.715 0.282 1.00 61.62 100 ASP A N 1
ATOM 753 C CA . ASP A 1 100 ? 10.711 7.073 -0.149 1.00 61.62 100 ASP A CA 1
ATOM 754 C C . ASP A 1 100 ? 10.688 7.596 -1.591 1.00 61.62 100 ASP A C 1
ATOM 756 O O . ASP A 1 100 ? 10.615 6.841 -2.566 1.00 61.62 100 ASP A O 1
ATOM 760 N N . PHE A 1 101 ? 10.698 8.926 -1.716 1.00 58.12 101 PHE A N 1
ATOM 761 C CA . PHE A 1 101 ? 10.538 9.651 -2.980 1.00 58.12 101 PHE A CA 1
ATOM 762 C C . PHE A 1 101 ? 11.598 9.275 -4.034 1.00 58.12 101 PHE A C 1
ATOM 764 O O . PHE A 1 101 ? 11.345 9.391 -5.233 1.00 58.12 101 PHE A O 1
ATOM 771 N N . ASP A 1 102 ? 12.757 8.778 -3.598 1.00 60.38 102 ASP A N 1
ATOM 772 C CA . ASP A 1 102 ? 13.865 8.376 -4.470 1.00 60.38 102 ASP A CA 1
ATOM 773 C C . ASP A 1 102 ? 13.605 7.055 -5.220 1.00 60.38 102 ASP A C 1
ATOM 775 O O . ASP A 1 102 ? 14.307 6.747 -6.183 1.00 60.38 102 ASP A O 1
ATOM 779 N N . THR A 1 103 ? 12.579 6.294 -4.820 1.00 59.25 103 THR A N 1
ATOM 780 C CA . THR A 1 103 ? 12.190 5.013 -5.444 1.00 59.25 103 THR A CA 1
ATOM 781 C C . THR A 1 103 ? 10.994 5.130 -6.386 1.00 59.25 103 THR A C 1
ATOM 783 O O . THR A 1 103 ? 10.556 4.141 -6.971 1.00 59.25 103 THR A O 1
ATOM 786 N N . LEU A 1 104 ? 10.449 6.339 -6.564 1.00 65.81 104 LEU A N 1
ATOM 787 C CA . LEU A 1 104 ? 9.254 6.515 -7.378 1.00 65.81 104 LEU A CA 1
ATOM 788 C C . LEU A 1 104 ? 9.555 6.264 -8.856 1.00 65.81 104 LEU A C 1
ATOM 790 O O . LEU A 1 104 ? 10.492 6.858 -9.406 1.00 65.81 104 LEU A O 1
ATOM 794 N N . PRO A 1 105 ? 8.730 5.455 -9.544 1.00 65.06 105 PRO A N 1
ATOM 795 C CA . PRO A 1 105 ? 8.856 5.331 -10.978 1.00 65.06 105 PRO A CA 1
ATOM 796 C C . PRO A 1 105 ? 8.637 6.698 -11.639 1.00 65.06 105 PRO A C 1
ATOM 798 O O . PRO A 1 105 ? 7.872 7.539 -11.148 1.00 65.06 105 PRO A O 1
ATOM 801 N N . PRO A 1 106 ? 9.316 6.955 -12.767 1.00 65.56 106 PRO A N 1
ATOM 802 C CA . PRO A 1 106 ? 9.228 8.237 -13.441 1.00 65.56 106 PRO A CA 1
ATOM 803 C C . PRO A 1 106 ? 7.780 8.507 -13.858 1.00 65.56 106 PRO A C 1
ATOM 805 O O . PRO A 1 106 ? 7.202 7.760 -14.648 1.00 65.56 106 PRO A O 1
ATOM 808 N N . LEU A 1 107 ? 7.212 9.615 -13.372 1.00 63.69 107 LEU A N 1
ATOM 809 C CA . LEU A 1 107 ? 5.886 10.084 -13.775 1.00 63.69 107 LEU A CA 1
ATOM 810 C C . LEU A 1 107 ? 5.918 10.475 -15.258 1.00 63.69 107 LEU A C 1
ATOM 812 O O . LEU A 1 107 ? 6.236 11.609 -15.630 1.00 63.69 107 LEU A O 1
ATOM 816 N N . LYS A 1 108 ? 5.632 9.518 -16.139 1.00 55.00 108 LYS A N 1
ATOM 817 C CA . LYS A 1 108 ? 5.663 9.734 -17.583 1.00 55.00 108 LYS A CA 1
ATOM 818 C C . LYS A 1 108 ? 4.321 10.320 -18.027 1.00 55.00 108 LYS A C 1
ATOM 820 O O . LYS A 1 108 ? 3.287 9.678 -17.917 1.00 55.00 108 LYS A O 1
ATOM 825 N N . ASN A 1 109 ? 4.368 11.523 -18.604 1.00 48.16 109 ASN A N 1
ATOM 826 C CA . ASN A 1 109 ? 3.274 12.195 -19.321 1.00 48.16 109 ASN A CA 1
ATOM 827 C C . ASN A 1 109 ? 2.094 12.746 -18.496 1.00 48.16 109 ASN A C 1
ATOM 829 O O . ASN A 1 109 ? 0.937 12.453 -18.795 1.00 48.16 109 ASN A O 1
ATOM 833 N N . ARG A 1 110 ? 2.338 13.727 -17.619 1.00 45.28 110 ARG A N 1
ATOM 834 C CA . ARG A 1 110 ? 1.311 14.765 -17.424 1.00 45.28 110 ARG A CA 1
ATOM 835 C C . ARG A 1 110 ? 1.367 15.730 -18.606 1.00 45.28 110 ARG A C 1
ATOM 837 O O . ARG A 1 110 ? 2.255 16.578 -18.673 1.00 45.28 110 ARG A O 1
ATOM 844 N N . LYS A 1 111 ? 0.444 15.584 -19.563 1.00 47.59 111 LYS A N 1
ATOM 845 C CA . LYS A 1 111 ? 0.164 16.671 -20.509 1.00 47.59 111 LYS A CA 1
ATOM 846 C C . LYS A 1 111 ? -0.306 17.867 -19.674 1.00 47.59 111 LYS A C 1
ATOM 848 O O . LYS A 1 111 ? -1.322 17.760 -18.994 1.00 47.59 111 LYS A O 1
ATOM 853 N N . LYS A 1 112 ? 0.504 18.926 -19.649 1.00 43.50 112 LYS A N 1
ATOM 854 C CA . LYS A 1 112 ? 0.107 20.243 -19.141 1.00 43.50 112 LYS A CA 1
ATOM 855 C C . LYS A 1 112 ? -0.974 20.845 -20.026 1.00 43.50 112 LYS A C 1
ATOM 857 O O . LYS A 1 112 ? -0.914 20.595 -21.251 1.00 43.50 112 LYS A O 1
#

Foldseek 3Di:
DDPVVVVVVVVVVVVVPVVDDPDPQDDAFDWAPKDKDWDFAAQDPAPAAAEAEAEDDDDDDDDDDDPGPDTDIDIGGGPQQPWDWDDDRRYIYTHRGDPPPSHDHDPPDPPD

pLDDT: mean 84.23, std 13.45, range [43.5, 97.44]

Radius of gyration: 25.93 Å; chains: 1; bounding box: 75×50×39 Å

Secondary structure (DSSP, 8-state):
--HHHHHHHHHHHHHHHTS-----PPPPPPPPSPEEEEEEEPPPS-SS-EEEEE--SS-----S--SSSEEEEEEESSGGGS-EEEEETTEEEEESS-S-GGGPPP------

Sequence (112 aa):
MNKKILSACLILVLTSLACGFNINIPQPAEPIPDVIDEINIPYPDADEISLKLSFGDGDLKLSSGATDLVEGTATYNYEEFKPKIESEAGKVEIKLLDSDFDTLPPLKNRKK